Protein AF-H6RNM9-F1 (afdb_monomer_lite)

pLDDT: mean 74.44, std 20.94, range [34.12, 98.12]

Secondary structure (DSSP, 8-state):
----------------TT--EEPPPP-TTTTHHHHHHHHHHHHHHHHHHHHHHHS--TT-PPP-PPTTTGGGHHHHHHHHHHHHHGGGS--S-----S-------EEPPP-

Sequence (111 aa):
MAEQATGPHGSSEETPPGQRTVLVVDLDGEPLAPLRALEEILLCLGTWEDDDRRDPGAGTEPLRLPAPLAGRVALAAVQRLLSALAPTQSRGPGPCVAGCSPRTAATSTRR

Organism: Blastococcus saxobsidens (strain DD2) (NCBI:txid1146883)

Radius of gyration: 23.08 Å; chains: 1; bounding box: 67×20×66 Å

Structure (mmCIF, N/CA/C/O backbone):
data_AF-H6RNM9-F1
#
_entry.id   AF-H6RNM9-F1
#
loop_
_atom_site.group_PDB
_atom_site.id
_atom_site.type_symbol
_atom_site.label_atom_id
_atom_site.label_alt_id
_atom_site.label_comp_id
_atom_site.label_asym_id
_atom_site.label_entity_id
_atom_site.label_seq_id
_atom_site.pdbx_PDB_ins_code
_atom_site.Cartn_x
_atom_site.Cartn_y
_atom_site.Cartn_z
_atom_site.occupancy
_atom_site.B_iso_or_equiv
_atom_site.auth_seq_id
_atom_site.auth_comp_id
_atom_site.auth_asym_id
_atom_site.auth_atom_id
_atom_site.pdbx_PDB_model_num
ATOM 1 N N . MET A 1 1 ? -43.712 7.928 44.262 1.00 34.12 1 MET A N 1
ATOM 2 C CA . MET A 1 1 ? -43.216 6.661 43.691 1.00 34.12 1 MET A CA 1
ATOM 3 C C . MET A 1 1 ? -43.362 6.730 42.178 1.00 34.12 1 MET A C 1
ATOM 5 O O . MET A 1 1 ? -44.460 7.024 41.732 1.00 34.12 1 MET A O 1
ATOM 9 N N . ALA A 1 2 ? -42.246 6.488 41.479 1.00 37.12 2 ALA A N 1
ATOM 10 C CA . ALA A 1 2 ? -42.041 6.218 40.047 1.00 37.12 2 ALA A CA 1
ATOM 11 C C . ALA A 1 2 ? -42.423 7.282 38.991 1.00 37.12 2 ALA A C 1
ATOM 13 O O . ALA A 1 2 ? -43.574 7.424 38.590 1.00 37.12 2 ALA A O 1
ATOM 14 N N . GLU A 1 3 ? -41.374 7.940 38.489 1.00 44.53 3 GLU A N 1
ATOM 15 C CA . GLU A 1 3 ? -41.237 8.529 37.152 1.00 44.53 3 GLU A CA 1
ATOM 16 C C . GLU A 1 3 ? -41.451 7.473 36.052 1.00 44.53 3 GLU A C 1
ATOM 18 O O . GLU A 1 3 ? -40.991 6.345 36.213 1.00 44.53 3 GLU A O 1
ATOM 23 N N . GLN A 1 4 ? -42.021 7.854 34.903 1.00 42.78 4 GLN A N 1
ATOM 24 C CA . GLN A 1 4 ? -41.561 7.336 33.609 1.00 42.78 4 GLN A CA 1
ATOM 25 C C . GLN A 1 4 ? -41.593 8.439 32.552 1.00 42.78 4 GLN A C 1
ATOM 27 O O . GLN A 1 4 ? -42.633 9.003 32.213 1.00 42.78 4 GLN A O 1
ATOM 32 N N . ALA A 1 5 ? -40.392 8.727 32.066 1.00 47.38 5 ALA A N 1
ATOM 33 C CA . ALA A 1 5 ? -40.093 9.554 30.922 1.00 47.38 5 ALA A CA 1
ATOM 34 C C . ALA A 1 5 ? -40.466 8.837 29.620 1.00 47.38 5 ALA A C 1
ATOM 36 O O . ALA A 1 5 ? -40.256 7.637 29.471 1.00 47.38 5 ALA A O 1
ATOM 37 N N . THR A 1 6 ? -40.907 9.595 28.624 1.00 42.81 6 THR A N 1
ATOM 38 C CA . THR A 1 6 ? -40.604 9.306 27.219 1.00 42.81 6 THR A CA 1
ATOM 39 C C . THR A 1 6 ? -40.510 10.653 26.522 1.00 42.81 6 THR A C 1
ATOM 41 O O . THR A 1 6 ? -41.506 11.239 26.106 1.00 42.81 6 THR A O 1
ATOM 44 N N . GLY A 1 7 ? -39.291 11.193 26.496 1.00 35.34 7 GLY A N 1
ATOM 45 C CA . GLY A 1 7 ? -38.959 12.296 25.606 1.00 35.34 7 GLY A CA 1
ATOM 46 C C . GLY A 1 7 ? -39.077 11.850 24.142 1.00 35.34 7 GLY A C 1
ATOM 47 O O . GLY A 1 7 ? -39.000 10.653 23.852 1.00 35.34 7 GLY A O 1
ATOM 48 N N . PRO A 1 8 ? -39.279 12.793 23.214 1.00 43.88 8 PRO A N 1
ATOM 49 C CA . PRO A 1 8 ? -39.380 12.496 21.794 1.00 43.88 8 PRO A CA 1
ATOM 50 C C . PRO A 1 8 ? -38.045 11.933 21.294 1.00 43.88 8 PRO A C 1
ATOM 52 O O . PRO A 1 8 ? -36.996 12.554 21.465 1.00 43.88 8 PRO A O 1
ATOM 55 N N . HIS A 1 9 ? -38.084 10.743 20.693 1.00 44.44 9 HIS A N 1
ATOM 56 C CA . HIS A 1 9 ? -36.922 10.142 20.051 1.00 44.44 9 HIS A CA 1
ATOM 57 C C . HIS A 1 9 ? -36.517 11.040 18.876 1.00 44.44 9 HIS A C 1
ATOM 59 O O . HIS A 1 9 ? -37.243 11.165 17.890 1.00 44.44 9 HIS A O 1
ATOM 65 N N . GLY A 1 10 ? -35.389 11.727 19.042 1.00 39.38 10 GLY A N 1
ATOM 66 C CA . GLY A 1 10 ? -34.831 12.637 18.058 1.00 39.38 10 GLY A CA 1
ATOM 67 C C . GLY A 1 10 ? -34.471 11.925 16.757 1.00 39.38 10 GLY A C 1
ATOM 68 O O . GLY A 1 10 ? -33.914 10.830 16.768 1.00 39.38 10 GLY A O 1
ATOM 69 N N . SER A 1 11 ? -34.806 12.613 15.668 1.00 42.75 11 SER A N 1
ATOM 70 C CA . SER A 1 11 ? -34.067 12.699 14.411 1.00 42.75 11 SER A CA 1
ATOM 71 C C . SER A 1 11 ? -33.528 11.387 13.840 1.00 42.75 11 SER A C 1
ATOM 73 O O . SER A 1 11 ? -32.376 11.016 14.050 1.00 42.75 11 SER A O 1
ATOM 75 N N . SER A 1 12 ? -34.336 10.751 12.991 1.00 45.56 12 SER A N 1
ATOM 76 C CA . SER A 1 12 ? -33.796 10.026 11.843 1.00 45.56 12 SER A CA 1
ATOM 77 C C . SER A 1 12 ? -32.966 11.008 11.014 1.00 45.56 12 SER A C 1
ATOM 79 O O . SER A 1 12 ? -33.515 11.803 10.255 1.00 45.56 12 SER A O 1
ATOM 81 N N . GLU A 1 13 ? -31.643 10.980 11.169 1.00 49.78 13 GLU A N 1
ATOM 82 C CA . GLU A 1 13 ? -30.740 11.445 10.119 1.00 49.78 13 GLU A CA 1
ATOM 83 C C . GLU A 1 13 ? -30.942 10.516 8.921 1.00 49.78 13 GLU A C 1
ATOM 85 O O . GLU A 1 13 ? -30.349 9.441 8.807 1.00 49.78 13 GLU A O 1
ATOM 90 N N . GLU A 1 14 ? -31.880 10.909 8.064 1.00 48.69 14 GLU A N 1
ATOM 91 C CA . GLU A 1 14 ? -32.115 10.303 6.767 1.00 48.69 14 GLU A CA 1
ATOM 92 C C . GLU A 1 14 ? -30.815 10.422 5.967 1.00 48.69 14 GLU A C 1
ATOM 94 O O . GLU A 1 14 ? -30.402 11.501 5.539 1.00 48.69 14 GLU A O 1
ATOM 99 N N . THR A 1 15 ? -30.098 9.305 5.862 1.00 56.59 15 THR A N 1
ATOM 100 C CA . THR A 1 15 ? -28.812 9.245 5.173 1.00 56.59 15 THR A CA 1
ATOM 101 C C . THR A 1 15 ? -29.085 9.522 3.692 1.00 56.59 15 THR A C 1
ATOM 103 O O . THR A 1 15 ? -29.941 8.844 3.117 1.00 56.59 15 THR A O 1
ATOM 106 N N . PRO A 1 16 ? -28.411 10.497 3.049 1.00 61.16 16 PRO A N 1
ATOM 107 C CA . PRO A 1 16 ? -28.712 10.868 1.671 1.00 61.16 16 PRO A CA 1
ATOM 108 C C . PRO A 1 16 ? -28.687 9.643 0.744 1.00 61.16 16 PRO A C 1
ATOM 110 O O . PRO A 1 16 ? -27.787 8.801 0.883 1.00 61.16 16 PRO A O 1
ATOM 113 N N . PRO A 1 17 ? -29.630 9.524 -0.210 1.00 49.78 17 PRO A N 1
ATOM 114 C CA . PRO A 1 17 ? -29.723 8.362 -1.085 1.00 49.78 17 PRO A CA 1
ATOM 115 C C . PRO A 1 17 ? -28.404 8.182 -1.845 1.00 49.78 17 PRO A C 1
ATOM 117 O O . PRO A 1 17 ? -28.013 9.016 -2.658 1.00 49.78 17 PRO A O 1
ATOM 120 N N . GLY A 1 18 ? -27.691 7.096 -1.530 1.00 65.69 18 GLY A N 1
ATOM 121 C CA . GLY A 1 18 ? -26.372 6.777 -2.088 1.00 65.69 18 GLY A CA 1
ATOM 122 C C . GLY A 1 18 ? -25.243 6.647 -1.060 1.00 65.69 18 GLY A C 1
ATOM 123 O O . GLY A 1 18 ? -24.187 6.119 -1.403 1.00 65.69 18 GLY A O 1
ATOM 124 N N . GLN A 1 19 ? -25.453 7.052 0.196 1.00 61.75 19 GLN A N 1
ATOM 125 C CA . GLN A 1 19 ? -24.477 6.856 1.271 1.00 61.75 19 GLN A CA 1
ATOM 126 C C . GLN A 1 19 ? -24.786 5.568 2.040 1.00 61.75 19 GLN A C 1
ATOM 128 O O . GLN A 1 19 ? -25.894 5.371 2.534 1.00 61.75 19 GLN A O 1
ATOM 133 N N . ARG A 1 20 ? -23.806 4.662 2.120 1.00 75.31 20 ARG A N 1
ATOM 134 C CA . ARG A 1 20 ? -23.890 3.454 2.951 1.00 75.31 20 ARG A CA 1
ATOM 135 C C . ARG A 1 20 ? -22.987 3.626 4.160 1.00 75.31 20 ARG A C 1
ATOM 137 O O . ARG A 1 20 ? -21.777 3.776 3.999 1.00 75.31 20 ARG A O 1
ATOM 144 N N . THR A 1 21 ? -23.567 3.554 5.352 1.00 74.50 21 THR A N 1
ATOM 145 C CA . THR A 1 21 ? -22.800 3.482 6.596 1.00 74.50 21 THR A CA 1
ATOM 146 C C . THR A 1 21 ? -22.137 2.111 6.684 1.00 74.50 21 THR A C 1
ATOM 148 O O . THR A 1 21 ? -22.819 1.089 6.745 1.00 74.50 21 THR A O 1
ATOM 151 N N . VAL A 1 22 ? -20.804 2.084 6.665 1.00 79.62 22 VAL A N 1
ATOM 152 C CA . VAL A 1 22 ? -20.007 0.870 6.878 1.00 79.62 22 VAL A CA 1
ATOM 153 C C . VAL A 1 22 ? -19.443 0.924 8.290 1.00 79.62 22 VAL A C 1
ATOM 155 O O . VAL A 1 22 ? -18.753 1.876 8.653 1.00 79.62 22 VAL A O 1
ATOM 158 N N . LEU A 1 23 ? -19.749 -0.094 9.093 1.00 80.00 23 LEU A N 1
ATOM 159 C CA . LEU A 1 23 ? -19.143 -0.258 10.409 1.00 80.00 23 LEU A CA 1
ATOM 160 C C . LEU A 1 23 ? -17.744 -0.845 10.227 1.00 80.00 23 LEU A C 1
ATOM 162 O O . LEU A 1 23 ? -17.595 -1.954 9.715 1.00 80.00 23 LEU A O 1
ATOM 166 N N . VAL A 1 24 ? -16.730 -0.088 10.636 1.00 82.31 24 VAL A N 1
ATOM 167 C CA . VAL A 1 24 ? -15.338 -0.541 10.689 1.00 82.31 24 VAL A CA 1
ATOM 168 C C . VAL A 1 24 ? -15.012 -0.843 12.145 1.00 82.31 24 VAL A C 1
ATOM 170 O O . VAL A 1 24 ? -15.298 -0.030 13.022 1.00 82.31 24 VAL A O 1
ATOM 173 N N . VAL A 1 25 ? -14.470 -2.032 12.402 1.00 86.81 25 VAL A N 1
ATOM 174 C CA . VAL A 1 25 ? -14.058 -2.445 13.747 1.00 86.81 25 VAL A CA 1
ATOM 175 C C . VAL A 1 25 ? -12.795 -1.676 14.134 1.00 86.81 25 VAL A C 1
ATOM 177 O O . VAL A 1 25 ? -11.855 -1.591 13.341 1.00 86.81 25 VAL A O 1
ATOM 180 N N . ASP A 1 26 ? -12.787 -1.118 15.342 1.00 87.94 26 ASP A N 1
ATOM 181 C CA . ASP A 1 26 ? -11.573 -0.593 15.961 1.00 87.94 26 ASP A CA 1
ATOM 182 C C . ASP A 1 26 ? -10.717 -1.771 16.435 1.00 87.94 26 ASP A C 1
ATOM 184 O O . ASP A 1 26 ? -11.183 -2.614 17.202 1.00 87.94 26 ASP A O 1
ATOM 188 N N . LEU A 1 27 ? -9.497 -1.852 15.919 1.00 88.62 27 LEU A N 1
ATOM 189 C CA . LEU A 1 27 ? -8.514 -2.884 16.232 1.00 88.62 27 LEU A CA 1
ATOM 190 C C . LEU A 1 27 ? -7.302 -2.264 16.941 1.00 88.62 27 LEU A C 1
ATOM 192 O O . LEU A 1 27 ? -6.179 -2.711 16.732 1.00 88.62 27 LEU A O 1
ATOM 196 N N . ASP A 1 28 ? -7.509 -1.183 17.699 1.00 86.12 28 ASP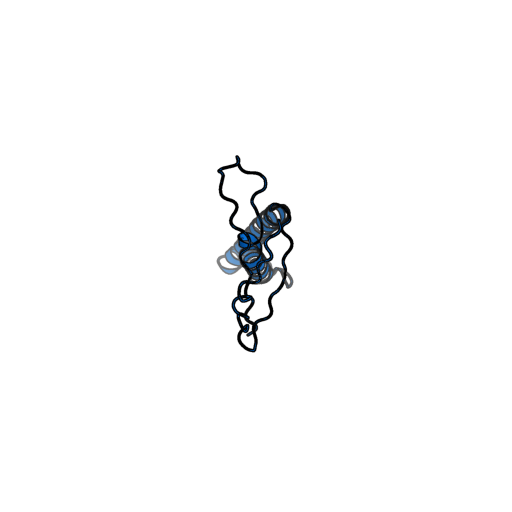 A N 1
ATOM 197 C CA . ASP A 1 28 ? -6.474 -0.488 18.477 1.00 86.12 28 ASP A CA 1
ATOM 198 C C . ASP A 1 28 ? -5.281 -0.006 17.629 1.00 86.12 28 ASP A C 1
ATOM 200 O O . ASP A 1 28 ? -4.164 0.185 18.111 1.00 86.12 28 ASP A O 1
ATOM 204 N N . GLY A 1 29 ? -5.504 0.188 16.326 1.00 86.75 29 GLY A N 1
ATOM 205 C CA . GLY A 1 29 ? -4.456 0.601 15.399 1.00 86.75 29 GLY A CA 1
ATOM 206 C C . GLY A 1 29 ? -3.481 -0.512 15.012 1.00 86.75 29 GLY A C 1
ATOM 207 O O . GLY A 1 29 ? -2.600 -0.244 14.193 1.00 86.75 29 GLY A O 1
ATOM 208 N N . GLU A 1 30 ? -3.676 -1.749 15.481 1.00 91.19 30 GLU A N 1
ATOM 209 C CA . GLU A 1 30 ? -2.926 -2.940 15.057 1.00 91.19 30 GLU A CA 1
ATOM 210 C C . GLU A 1 30 ? -2.762 -3.044 13.532 1.00 91.19 30 GLU A C 1
ATOM 212 O O . GLU A 1 30 ? -1.635 -3.234 13.072 1.00 91.19 30 GLU A O 1
ATOM 217 N N . PRO A 1 31 ? -3.804 -2.849 12.690 1.00 89.19 31 PRO A N 1
ATOM 218 C CA . PRO A 1 31 ? -3.629 -2.953 11.242 1.00 89.19 31 PRO A CA 1
ATOM 219 C C . PRO A 1 31 ? -2.824 -1.795 10.638 1.00 89.19 31 PRO A C 1
ATOM 221 O O . PRO A 1 31 ? -2.323 -1.922 9.520 1.00 89.19 31 PRO A O 1
ATOM 224 N N . LEU A 1 32 ? -2.686 -0.658 11.329 1.00 92.38 32 LEU A N 1
ATOM 225 C CA . LEU A 1 32 ? -2.005 0.512 10.775 1.00 92.38 32 LEU A CA 1
ATOM 226 C C . LEU A 1 32 ? -0.494 0.297 10.683 1.00 92.38 32 LEU A C 1
ATOM 228 O O . LEU A 1 32 ? 0.106 0.732 9.703 1.00 92.38 32 LEU A O 1
ATOM 232 N N . ALA A 1 33 ? 0.121 -0.376 11.658 1.00 93.00 33 ALA A N 1
ATOM 233 C CA . ALA A 1 33 ? 1.569 -0.581 11.665 1.00 93.00 33 ALA A CA 1
ATOM 234 C C . ALA A 1 33 ? 2.054 -1.466 10.493 1.00 93.00 33 ALA A C 1
ATOM 236 O O . ALA A 1 33 ? 2.924 -1.013 9.744 1.00 93.00 33 ALA A O 1
ATOM 237 N N . PRO A 1 34 ? 1.464 -2.648 10.220 1.00 95.38 34 PRO A N 1
ATOM 238 C CA . PRO A 1 34 ? 1.798 -3.436 9.034 1.00 95.38 34 PRO A CA 1
ATOM 239 C C . PRO A 1 34 ? 1.528 -2.695 7.720 1.00 95.38 34 PRO A C 1
ATOM 241 O O . PRO A 1 34 ? 2.311 -2.809 6.781 1.00 95.38 34 PRO A O 1
ATOM 244 N N . LEU A 1 35 ? 0.448 -1.906 7.640 1.00 96.12 35 LEU A N 1
ATOM 245 C CA . LEU A 1 35 ? 0.142 -1.120 6.440 1.00 96.12 35 LEU A CA 1
ATOM 246 C C . LEU A 1 35 ? 1.157 0.003 6.196 1.00 96.12 35 LEU A C 1
ATOM 248 O O . LEU A 1 35 ? 1.470 0.282 5.041 1.00 96.12 35 LEU A O 1
ATOM 252 N N . ARG A 1 36 ? 1.699 0.617 7.253 1.00 96.06 36 ARG A N 1
ATOM 253 C CA . ARG A 1 36 ? 2.797 1.592 7.144 1.00 96.06 36 ARG A CA 1
ATOM 254 C C . ARG A 1 36 ? 4.102 0.936 6.710 1.00 96.06 36 ARG A C 1
ATOM 256 O O . ARG A 1 36 ? 4.737 1.432 5.789 1.00 96.06 36 ARG A O 1
ATOM 263 N N . ALA A 1 37 ? 4.446 -0.217 7.280 1.00 97.62 37 ALA A N 1
ATOM 264 C CA . ALA A 1 37 ? 5.613 -0.976 6.831 1.00 97.62 37 ALA A CA 1
ATOM 265 C C . ALA A 1 37 ? 5.491 -1.380 5.349 1.00 97.62 37 ALA A C 1
ATOM 267 O O . ALA A 1 37 ? 6.446 -1.284 4.580 1.00 97.62 37 ALA A O 1
ATOM 268 N N . LEU A 1 38 ? 4.292 -1.786 4.915 1.00 97.62 38 LEU A N 1
ATOM 269 C CA . LEU A 1 38 ? 4.032 -2.087 3.510 1.00 97.62 38 LEU A CA 1
ATOM 270 C C . LEU A 1 38 ? 4.143 -0.839 2.617 1.00 97.62 38 LEU A C 1
ATOM 272 O O . LEU A 1 38 ? 4.710 -0.925 1.529 1.00 97.62 38 LEU A O 1
ATOM 276 N N . GLU A 1 39 ? 3.626 0.311 3.059 1.00 98.12 39 GLU A N 1
ATOM 277 C CA . GLU A 1 39 ? 3.773 1.591 2.354 1.00 98.12 39 GLU A CA 1
ATOM 278 C C . GLU A 1 39 ? 5.250 1.931 2.110 1.00 98.12 39 GLU A C 1
ATOM 280 O O . GLU A 1 39 ? 5.617 2.270 0.986 1.00 98.12 39 GLU A O 1
ATOM 285 N N . GLU A 1 40 ? 6.102 1.782 3.125 1.00 98.12 40 GLU A N 1
ATOM 286 C CA . GLU A 1 40 ? 7.544 2.042 3.029 1.00 98.12 40 GLU A CA 1
ATOM 287 C C . GLU A 1 40 ? 8.230 1.144 1.991 1.00 98.12 40 GLU A C 1
ATOM 289 O O . GLU A 1 40 ? 8.979 1.630 1.142 1.00 98.12 40 GLU A O 1
ATOM 294 N N . ILE A 1 41 ? 7.927 -0.158 1.989 1.00 97.00 41 ILE A N 1
ATOM 295 C CA . ILE A 1 41 ? 8.476 -1.098 0.999 1.00 97.00 41 ILE A CA 1
ATOM 296 C C . ILE A 1 41 ? 8.041 -0.704 -0.419 1.00 97.00 41 ILE A C 1
ATOM 298 O O . ILE A 1 41 ? 8.856 -0.679 -1.346 1.00 97.00 41 ILE A O 1
ATOM 302 N N . LEU A 1 42 ? 6.760 -0.378 -0.603 1.00 97.00 42 LEU A N 1
ATOM 303 C CA . LEU A 1 42 ? 6.216 0.011 -1.904 1.00 97.00 42 LEU A CA 1
ATOM 304 C C . LEU A 1 42 ? 6.771 1.358 -2.390 1.00 97.00 42 LEU A C 1
ATOM 306 O O . LEU A 1 42 ? 6.956 1.536 -3.596 1.00 97.00 42 LEU A O 1
ATOM 310 N N . LEU A 1 43 ? 7.076 2.284 -1.477 1.00 96.69 43 LEU A N 1
ATOM 311 C CA . LEU A 1 43 ? 7.792 3.521 -1.786 1.00 96.69 43 LEU A CA 1
ATOM 312 C C . LEU A 1 43 ? 9.195 3.223 -2.314 1.00 96.69 43 LEU A C 1
ATOM 314 O O . LEU A 1 43 ? 9.552 3.732 -3.373 1.00 96.69 43 LEU A O 1
ATOM 318 N N . CYS A 1 44 ? 9.957 2.356 -1.642 1.00 95.44 44 CYS A N 1
ATOM 319 C CA . CYS A 1 44 ? 11.291 1.955 -2.095 1.00 95.44 44 CYS A CA 1
ATOM 320 C C . CYS A 1 44 ? 11.265 1.355 -3.507 1.00 95.44 44 CYS A C 1
ATOM 322 O O . CYS A 1 44 ? 12.056 1.753 -4.361 1.00 95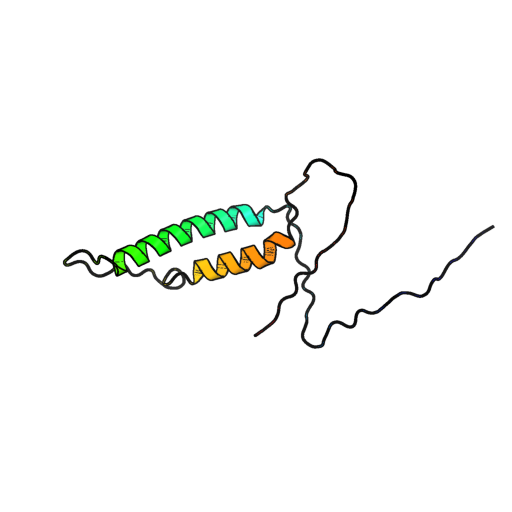.44 44 CYS A O 1
ATOM 324 N N . LEU A 1 45 ? 10.317 0.452 -3.778 1.00 93.50 45 LEU A N 1
ATOM 325 C CA . LEU A 1 45 ? 10.137 -0.141 -5.107 1.00 93.50 45 LEU A CA 1
ATOM 326 C C . LEU A 1 45 ? 9.777 0.908 -6.167 1.00 93.50 45 LEU A C 1
ATOM 328 O O . LEU A 1 45 ? 10.317 0.893 -7.271 1.00 93.50 45 LEU A O 1
ATOM 332 N N . GLY A 1 46 ? 8.890 1.844 -5.828 1.00 92.44 46 GLY A N 1
ATOM 333 C CA . GLY A 1 46 ? 8.507 2.936 -6.718 1.00 92.44 46 GLY A CA 1
ATOM 334 C C . GLY A 1 46 ? 9.625 3.950 -6.965 1.00 92.44 46 GLY A C 1
ATOM 335 O O . GLY A 1 46 ? 9.597 4.619 -7.994 1.00 92.44 46 GLY A O 1
ATOM 336 N N . THR A 1 47 ? 10.578 4.096 -6.045 1.00 92.88 47 THR A N 1
ATOM 337 C CA . THR A 1 47 ? 11.794 4.896 -6.250 1.00 92.88 47 THR A CA 1
ATOM 338 C C . THR A 1 47 ? 12.745 4.179 -7.199 1.00 92.88 47 THR A C 1
ATOM 340 O O . THR A 1 47 ? 13.168 4.781 -8.175 1.00 92.88 47 THR A O 1
ATOM 343 N N . TRP A 1 48 ? 12.982 2.878 -7.000 1.00 90.38 48 TRP A N 1
ATOM 344 C CA . TRP A 1 48 ? 13.805 2.071 -7.909 1.00 90.38 48 TRP A CA 1
ATOM 345 C C . TRP A 1 48 ? 13.292 2.096 -9.354 1.00 90.38 48 TRP A C 1
ATOM 347 O O . TRP A 1 48 ? 14.069 2.302 -10.280 1.00 90.38 48 TRP A O 1
ATOM 357 N N . GLU A 1 49 ? 11.981 1.926 -9.559 1.00 90.25 49 GLU A N 1
ATOM 358 C CA . GLU A 1 49 ? 11.390 1.974 -10.904 1.00 90.25 49 GLU A CA 1
ATOM 359 C C . GLU A 1 49 ? 11.451 3.386 -11.520 1.00 90.25 49 GLU A C 1
ATOM 361 O O . GLU A 1 49 ? 11.557 3.533 -12.737 1.00 90.25 49 GLU A O 1
ATOM 366 N N . ASP A 1 50 ? 11.381 4.439 -10.699 1.00 89.94 50 ASP A N 1
ATOM 367 C CA . ASP A 1 50 ? 11.543 5.824 -11.153 1.00 89.94 50 ASP A CA 1
ATOM 368 C C . ASP A 1 50 ? 12.992 6.144 -11.533 1.00 89.94 50 ASP A C 1
ATOM 370 O O . ASP A 1 50 ? 13.210 6.817 -12.542 1.00 89.94 50 ASP A O 1
ATOM 374 N N . ASP A 1 51 ? 13.959 5.663 -10.755 1.00 90.19 51 ASP A N 1
ATOM 375 C CA . ASP A 1 51 ? 15.386 5.865 -10.997 1.00 90.19 51 ASP A CA 1
ATOM 376 C C . ASP A 1 51 ? 15.834 5.126 -12.263 1.00 90.19 51 ASP A C 1
ATOM 378 O O . ASP A 1 51 ? 16.435 5.745 -13.137 1.00 90.19 51 ASP A O 1
ATOM 382 N N . ASP A 1 52 ? 15.421 3.867 -12.445 1.00 87.75 52 ASP A N 1
ATOM 383 C CA . ASP A 1 52 ? 15.638 3.098 -13.683 1.00 87.75 52 ASP A CA 1
ATOM 384 C C . ASP A 1 52 ? 15.027 3.789 -14.918 1.00 87.75 52 ASP A C 1
ATOM 386 O O . ASP A 1 52 ? 15.605 3.789 -16.004 1.00 87.75 52 ASP A O 1
ATOM 390 N N . ARG A 1 53 ? 13.866 4.442 -14.763 1.00 85.56 53 ARG A N 1
ATOM 391 C CA . ARG A 1 53 ? 13.253 5.238 -15.840 1.00 85.56 53 ARG A CA 1
ATOM 392 C C . ARG A 1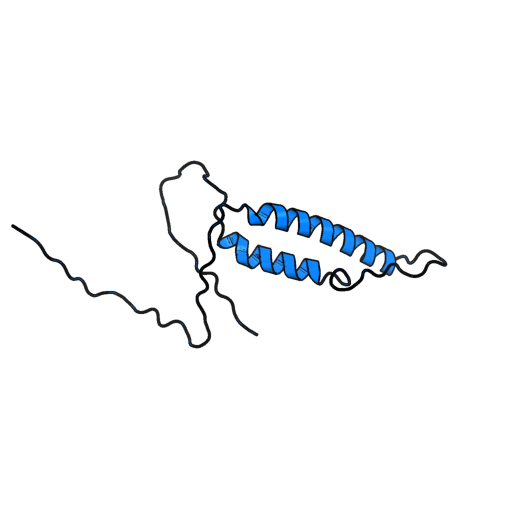 53 ? 14.019 6.525 -16.153 1.00 85.56 53 ARG A C 1
ATOM 394 O O . ARG A 1 53 ? 13.927 7.002 -17.284 1.00 85.56 53 ARG A O 1
ATOM 401 N N . ARG A 1 54 ? 14.705 7.116 -15.173 1.00 87.69 54 ARG A N 1
ATOM 402 C CA . ARG A 1 54 ? 15.451 8.378 -15.320 1.00 87.69 54 ARG A CA 1
ATOM 403 C C . ARG A 1 54 ? 16.860 8.165 -15.853 1.00 87.69 54 ARG A C 1
ATOM 405 O O . ARG A 1 54 ? 17.314 8.980 -16.650 1.00 87.69 54 ARG A O 1
ATOM 412 N N . ASP A 1 55 ? 17.517 7.100 -15.417 1.00 85.31 55 ASP A N 1
ATOM 413 C CA . ASP A 1 55 ? 18.874 6.737 -15.811 1.00 85.31 55 ASP A CA 1
ATOM 414 C C . ASP A 1 55 ? 18.932 5.242 -16.159 1.00 85.31 55 ASP A C 1
ATOM 416 O O . ASP A 1 55 ? 19.400 4.421 -15.364 1.00 85.31 55 ASP A O 1
ATOM 420 N N . PRO A 1 56 ? 18.394 4.852 -17.330 1.00 79.12 56 PRO A N 1
ATOM 421 C CA . PRO A 1 56 ? 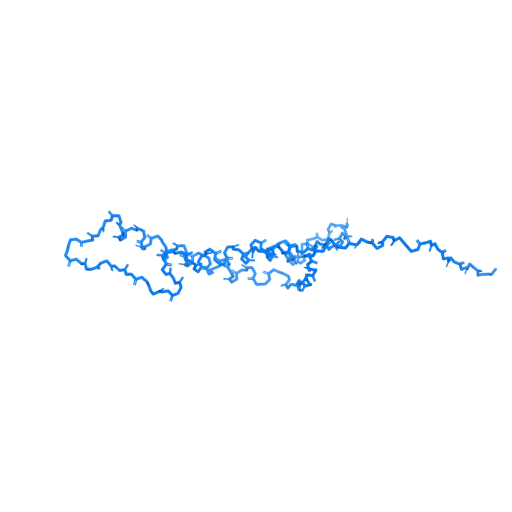18.477 3.472 -17.772 1.00 79.12 56 PRO A CA 1
ATOM 422 C C . PRO A 1 56 ? 19.947 3.139 -18.035 1.00 79.12 56 PRO A C 1
ATOM 424 O O . PRO A 1 56 ? 20.569 3.692 -18.946 1.00 79.12 56 PRO A O 1
ATOM 427 N N . GLY A 1 57 ? 20.510 2.229 -17.237 1.00 76.06 57 GLY A N 1
ATOM 428 C CA . GLY A 1 57 ? 21.899 1.802 -17.381 1.00 76.06 57 GLY A CA 1
ATOM 429 C C . GLY A 1 57 ? 22.205 1.384 -18.822 1.00 76.06 57 GLY A C 1
ATOM 430 O O . GLY A 1 57 ? 21.452 0.614 -19.428 1.00 76.06 57 GLY A O 1
ATOM 431 N N . ALA A 1 58 ? 23.303 1.899 -19.382 1.00 72.94 58 ALA A N 1
ATOM 432 C CA . ALA A 1 58 ? 23.662 1.677 -20.779 1.00 72.94 58 ALA A CA 1
ATOM 433 C C . ALA A 1 58 ? 23.753 0.173 -21.102 1.00 72.94 58 ALA A C 1
ATOM 435 O O . ALA A 1 58 ? 24.632 -0.528 -20.606 1.00 72.94 58 ALA A O 1
ATOM 436 N N . GLY A 1 59 ? 22.848 -0.312 -21.959 1.00 71.75 59 GLY A N 1
ATOM 437 C CA . GLY A 1 59 ? 22.822 -1.705 -22.422 1.00 71.75 59 GLY A CA 1
ATOM 438 C C . GLY A 1 59 ? 22.009 -2.683 -21.566 1.00 71.75 59 GLY A C 1
ATOM 439 O O . GLY A 1 59 ? 22.031 -3.877 -21.856 1.00 71.75 59 GLY A O 1
ATOM 440 N N . THR A 1 60 ? 21.277 -2.207 -20.558 1.00 69.81 60 THR A N 1
ATOM 441 C CA . THR A 1 60 ? 20.386 -3.034 -19.725 1.00 69.81 60 THR A CA 1
ATOM 442 C C . THR A 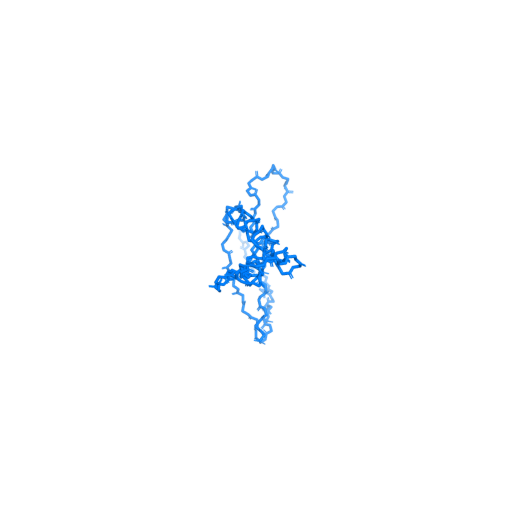1 60 ? 18.927 -2.773 -20.079 1.00 69.81 60 THR A C 1
ATOM 444 O O . THR A 1 60 ? 18.521 -1.621 -20.226 1.00 69.81 60 THR A O 1
ATOM 447 N N . GLU A 1 61 ? 18.125 -3.834 -20.227 1.00 72.69 61 GLU A N 1
ATOM 448 C CA . GLU A 1 61 ? 16.674 -3.660 -20.317 1.00 72.69 61 GLU A CA 1
ATOM 449 C C . GLU A 1 61 ? 16.147 -3.042 -19.011 1.00 72.69 61 GLU A C 1
ATOM 451 O O . GLU A 1 61 ? 16.561 -3.479 -17.933 1.00 72.69 61 GLU A O 1
ATOM 456 N N . PRO A 1 62 ? 15.236 -2.054 -19.092 1.00 73.31 62 PRO A N 1
ATOM 457 C CA . PRO A 1 62 ? 14.664 -1.416 -17.914 1.00 73.31 62 PRO A CA 1
ATOM 458 C C . PRO A 1 62 ? 13.996 -2.441 -16.998 1.00 73.31 62 PRO A C 1
ATOM 460 O O . PRO A 1 62 ? 13.161 -3.233 -17.454 1.00 73.31 62 PRO A O 1
ATOM 463 N N . LEU A 1 63 ? 14.295 -2.399 -15.699 1.00 74.12 63 LEU A N 1
ATOM 464 C CA . LEU A 1 63 ? 13.609 -3.263 -14.745 1.00 74.12 63 LEU A CA 1
ATOM 465 C C . LEU A 1 63 ? 12.140 -2.817 -14.651 1.00 74.12 63 LEU A C 1
ATOM 467 O O . LEU A 1 63 ? 11.821 -1.686 -14.273 1.00 74.12 63 LEU A O 1
ATOM 471 N N . ARG A 1 64 ? 11.210 -3.700 -15.023 1.00 82.69 64 ARG A N 1
ATOM 472 C CA . ARG A 1 64 ? 9.769 -3.445 -14.912 1.00 82.69 64 ARG A CA 1
ATOM 473 C C . ARG A 1 64 ? 9.170 -4.404 -13.907 1.00 82.69 64 ARG A C 1
ATOM 475 O O . ARG A 1 64 ? 9.215 -5.619 -14.089 1.00 82.69 64 ARG A O 1
ATOM 482 N N . LEU A 1 65 ? 8.611 -3.849 -12.836 1.00 89.06 65 LEU A N 1
ATOM 483 C CA . LEU A 1 65 ? 7.883 -4.648 -11.866 1.00 89.06 65 LEU A CA 1
ATOM 484 C C . LEU A 1 65 ? 6.593 -5.177 -12.511 1.00 89.06 65 LEU A C 1
ATOM 486 O O . LEU A 1 65 ? 6.014 -4.516 -13.376 1.00 89.06 65 LEU A O 1
ATOM 490 N N . PRO A 1 66 ? 6.108 -6.361 -12.111 1.00 91.00 66 PRO A N 1
ATOM 491 C CA . PRO A 1 66 ? 4.807 -6.835 -12.554 1.00 91.00 66 PRO A CA 1
ATOM 492 C C . PRO A 1 66 ? 3.685 -6.014 -11.904 1.00 91.00 66 PRO A C 1
ATOM 494 O O . PRO A 1 66 ? 3.827 -5.471 -10.804 1.00 91.00 66 PRO A O 1
ATOM 497 N N . ALA A 1 67 ? 2.519 -5.965 -12.550 1.00 91.44 67 ALA A N 1
ATOM 498 C CA . ALA A 1 67 ? 1.307 -5.513 -11.872 1.00 91.44 67 ALA A CA 1
ATOM 499 C C . ALA A 1 67 ? 1.022 -6.434 -10.662 1.00 91.44 67 ALA A C 1
ATOM 501 O O . ALA A 1 67 ? 1.198 -7.649 -10.781 1.00 91.44 67 ALA A O 1
ATOM 502 N N . PRO A 1 68 ? 0.587 -5.903 -9.503 1.00 90.38 68 PRO A N 1
ATOM 503 C CA . PRO A 1 68 ? 0.170 -4.519 -9.235 1.00 90.38 68 PRO A CA 1
ATOM 504 C C . PRO A 1 68 ? 1.277 -3.594 -8.682 1.00 90.38 68 PRO A C 1
ATOM 506 O O . PRO A 1 68 ? 0.978 -2.482 -8.246 1.00 90.38 68 PRO A O 1
ATOM 509 N N . LEU A 1 69 ? 2.534 -4.042 -8.639 1.00 92.44 69 LEU A N 1
ATOM 510 C CA . LEU A 1 69 ? 3.651 -3.270 -8.076 1.00 92.44 69 LEU A CA 1
ATOM 511 C C . LEU A 1 69 ? 4.127 -2.165 -9.027 1.00 92.44 69 LEU A C 1
ATOM 513 O O . LEU A 1 69 ? 4.543 -1.099 -8.574 1.00 92.44 69 LEU A O 1
ATOM 517 N N . ALA A 1 70 ? 4.002 -2.410 -10.331 1.00 92.00 70 ALA A N 1
ATOM 518 C CA . ALA A 1 70 ? 4.301 -1.442 -11.378 1.00 92.00 70 ALA A CA 1
ATOM 519 C C . ALA A 1 70 ? 3.554 -0.115 -11.180 1.00 92.00 70 ALA A C 1
ATOM 521 O O . ALA A 1 70 ? 2.367 -0.099 -10.829 1.00 92.00 70 ALA A O 1
ATOM 522 N N . GLY A 1 71 ? 4.223 1.007 -11.460 1.00 90.69 71 GLY A N 1
ATOM 523 C CA . GLY A 1 71 ? 3.561 2.309 -11.569 1.00 90.69 71 GLY A CA 1
ATOM 524 C C . GLY A 1 71 ? 2.867 2.788 -10.290 1.00 90.69 71 GLY A C 1
ATOM 525 O O . GLY A 1 71 ? 1.921 3.570 -10.364 1.00 90.69 71 GLY A O 1
ATOM 526 N N . ARG A 1 72 ? 3.309 2.318 -9.115 1.00 94.00 72 ARG A N 1
ATOM 527 C CA . ARG A 1 72 ? 2.809 2.740 -7.790 1.00 94.00 72 ARG A CA 1
ATOM 528 C C . ARG A 1 72 ? 1.324 2.440 -7.539 1.00 94.00 72 ARG A C 1
ATOM 530 O O . ARG A 1 72 ? 0.729 3.018 -6.629 1.00 94.00 72 ARG A O 1
ATOM 537 N N . VAL A 1 73 ? 0.722 1.509 -8.282 1.00 95.75 73 VAL A N 1
ATOM 538 C CA . VAL A 1 73 ? -0.699 1.152 -8.114 1.00 95.75 73 VAL A CA 1
ATOM 539 C C . VAL A 1 73 ? -0.958 0.550 -6.731 1.00 95.75 73 VAL A C 1
ATOM 541 O O . VAL A 1 73 ? -1.858 1.003 -6.021 1.00 95.75 73 VAL A O 1
ATOM 544 N N . ALA A 1 74 ? -0.144 -0.423 -6.312 1.00 96.38 74 ALA A N 1
ATOM 545 C CA . ALA A 1 74 ? -0.228 -0.997 -4.970 1.00 96.38 74 ALA A CA 1
ATOM 546 C C . ALA A 1 74 ? -0.017 0.060 -3.868 1.00 96.38 74 ALA A C 1
ATOM 548 O O . ALA A 1 74 ? -0.758 0.072 -2.886 1.00 96.38 74 ALA A O 1
ATOM 549 N N . LEU A 1 75 ? 0.930 0.990 -4.053 1.00 96.94 75 LEU A N 1
ATOM 550 C CA . LEU A 1 75 ? 1.187 2.078 -3.102 1.00 96.94 75 LEU A CA 1
ATOM 551 C C . LEU A 1 75 ? -0.045 2.978 -2.938 1.00 96.94 75 LEU A C 1
ATOM 553 O O . LEU A 1 75 ? -0.484 3.234 -1.819 1.00 96.94 75 LEU A O 1
ATOM 557 N N . ALA A 1 76 ? -0.651 3.398 -4.051 1.00 97.38 76 ALA A N 1
ATOM 558 C CA . ALA A 1 76 ? -1.859 4.216 -4.032 1.00 97.38 76 ALA A CA 1
ATOM 559 C C . ALA A 1 76 ? -3.031 3.499 -3.338 1.00 97.38 76 ALA A C 1
ATOM 561 O O . ALA A 1 76 ? -3.822 4.129 -2.632 1.00 97.38 76 ALA A O 1
ATOM 562 N N . ALA A 1 77 ? -3.150 2.179 -3.506 1.00 97.56 77 ALA A N 1
ATOM 563 C CA . ALA A 1 77 ? -4.161 1.385 -2.815 1.00 97.56 77 ALA A CA 1
ATOM 564 C C . ALA A 1 77 ? -3.929 1.353 -1.294 1.00 97.56 77 ALA A C 1
ATOM 566 O O . ALA A 1 77 ? -4.871 1.580 -0.532 1.00 97.56 77 ALA A O 1
ATOM 567 N N . VAL A 1 78 ? -2.687 1.136 -0.850 1.00 97.38 78 VAL A N 1
ATOM 568 C CA . VAL A 1 78 ? -2.323 1.133 0.578 1.00 97.38 78 VAL A CA 1
ATOM 569 C C . VAL A 1 78 ? -2.548 2.505 1.210 1.00 97.38 78 VAL A C 1
ATOM 571 O O . VAL A 1 78 ? -3.146 2.591 2.279 1.00 97.38 78 VAL A O 1
ATOM 574 N N . GLN A 1 79 ? -2.173 3.587 0.528 1.00 97.50 79 GLN A N 1
ATOM 575 C CA . GLN A 1 79 ? -2.420 4.953 0.999 1.00 97.50 79 GLN A CA 1
ATOM 576 C C . GLN A 1 79 ? -3.911 5.239 1.164 1.00 97.50 79 GLN A C 1
ATOM 578 O O . GLN A 1 79 ? -4.331 5.762 2.195 1.00 97.50 79 GLN A O 1
ATOM 583 N N . ARG A 1 80 ? -4.736 4.824 0.195 1.00 96.62 80 ARG A N 1
ATOM 584 C CA . ARG A 1 80 ? -6.198 4.925 0.310 1.00 96.62 80 ARG A CA 1
ATOM 585 C C . ARG A 1 80 ? -6.737 4.132 1.496 1.00 96.62 80 ARG A C 1
ATOM 587 O O . ARG A 1 80 ? -7.632 4.619 2.184 1.00 96.62 80 ARG A O 1
ATOM 594 N N . LEU A 1 81 ? -6.210 2.932 1.735 1.00 93.88 81 LEU A N 1
ATOM 595 C CA . LEU A 1 81 ? -6.612 2.100 2.866 1.00 93.88 81 LEU A CA 1
ATOM 596 C C . LEU A 1 81 ? -6.229 2.753 4.199 1.00 93.88 81 LEU A C 1
ATOM 598 O O . LEU A 1 81 ? -7.069 2.857 5.086 1.00 93.88 81 LEU A O 1
ATOM 602 N N . LEU A 1 82 ? -5.005 3.268 4.318 1.00 94.06 82 LEU A N 1
ATOM 603 C CA . LEU A 1 82 ? -4.542 4.008 5.493 1.00 94.06 82 LEU A CA 1
ATOM 604 C C . LEU A 1 82 ? -5.393 5.254 5.754 1.00 94.06 82 LEU A C 1
ATOM 606 O O . LEU A 1 82 ? -5.793 5.480 6.891 1.00 94.06 82 LEU A O 1
ATOM 610 N N . SER A 1 83 ? -5.721 6.037 4.723 1.00 93.00 83 SER A N 1
ATOM 611 C CA . SER A 1 83 ? -6.595 7.210 4.863 1.00 93.00 83 SER A CA 1
ATOM 612 C C . SER A 1 83 ? -8.012 6.847 5.305 1.00 93.00 83 SER A C 1
ATOM 614 O O . SER A 1 83 ? -8.621 7.605 6.055 1.00 93.00 83 SER A O 1
ATOM 616 N N . ALA A 1 84 ? -8.537 5.703 4.858 1.00 91.50 84 ALA A N 1
ATOM 617 C CA . ALA A 1 84 ? -9.863 5.235 5.247 1.00 91.50 84 ALA A CA 1
ATOM 618 C C . ALA A 1 84 ? -9.887 4.649 6.667 1.00 91.50 84 ALA A C 1
ATOM 620 O O . ALA A 1 84 ? -10.852 4.860 7.398 1.00 91.50 84 ALA A O 1
ATOM 621 N N . LEU A 1 85 ? -8.836 3.921 7.061 1.00 90.12 85 LEU A N 1
ATOM 622 C CA . LEU A 1 85 ? -8.786 3.220 8.342 1.00 90.12 85 LEU A CA 1
ATOM 623 C C . LEU A 1 85 ? -8.283 4.100 9.482 1.00 90.12 85 LEU A C 1
ATOM 625 O O . LEU A 1 85 ? -8.861 4.038 10.559 1.00 90.12 85 LEU A O 1
ATOM 629 N N . ALA A 1 86 ? -7.260 4.934 9.282 1.00 90.06 86 ALA A N 1
ATOM 630 C CA . ALA A 1 86 ? -6.626 5.683 10.372 1.00 90.06 86 ALA A CA 1
ATOM 631 C C . ALA A 1 86 ? -7.598 6.489 11.265 1.00 90.06 86 ALA A C 1
ATOM 633 O O . ALA A 1 86 ? -7.383 6.493 12.473 1.00 90.06 86 ALA A O 1
ATOM 634 N N . PRO A 1 87 ? -8.678 7.115 10.750 1.00 88.88 87 PRO A N 1
ATOM 635 C CA . PRO A 1 87 ? -9.657 7.813 11.592 1.00 88.88 87 PRO A CA 1
ATOM 636 C C . PRO A 1 87 ? -10.570 6.889 12.411 1.00 88.88 87 PRO A C 1
ATOM 638 O O . PRO A 1 87 ? -11.225 7.347 13.342 1.00 88.88 87 PRO A O 1
ATOM 641 N N . THR A 1 88 ? -10.662 5.613 12.029 1.00 86.69 88 THR A N 1
ATOM 642 C CA . THR A 1 88 ? -11.529 4.602 12.662 1.00 86.69 88 THR A CA 1
ATOM 643 C C . THR A 1 88 ? -10.817 3.789 13.736 1.00 86.69 88 THR A C 1
ATOM 645 O O . THR A 1 88 ? -11.475 3.059 14.468 1.00 86.69 88 THR A O 1
ATOM 648 N N . GLN A 1 89 ? -9.488 3.890 13.806 1.00 88.19 89 GLN A N 1
ATOM 649 C CA . GLN A 1 89 ? -8.665 3.119 14.727 1.00 88.19 89 GLN A CA 1
ATOM 650 C C . GLN A 1 89 ? -8.231 4.006 15.892 1.00 88.19 89 GLN A C 1
ATOM 652 O O . GLN A 1 89 ? -7.617 5.059 15.682 1.00 88.19 89 GLN A O 1
ATOM 657 N N . SER A 1 90 ? -8.519 3.588 17.120 1.00 81.75 90 SER A N 1
ATOM 658 C CA . SER A 1 90 ? -7.904 4.203 18.291 1.00 81.75 90 SER A CA 1
ATOM 659 C C . SER A 1 90 ? -6.418 3.830 18.334 1.00 81.75 90 SER A C 1
ATOM 661 O O . SER A 1 90 ? -5.998 2.818 17.786 1.00 81.75 90 SER A O 1
ATOM 663 N N . ARG A 1 91 ? -5.564 4.669 18.931 1.00 69.38 91 ARG A N 1
ATOM 664 C CA . ARG A 1 91 ? -4.112 4.400 19.026 1.00 69.38 91 ARG A CA 1
ATOM 665 C C . ARG A 1 91 ? -3.758 3.531 20.248 1.00 69.38 91 ARG A C 1
ATOM 667 O O . ARG A 1 91 ? -2.702 3.727 20.845 1.00 69.38 91 ARG A O 1
ATOM 674 N N . GLY A 1 92 ? -4.649 2.619 20.640 1.00 61.19 92 GLY A N 1
ATOM 675 C CA . GLY A 1 92 ? -4.587 1.907 21.917 1.00 61.19 92 GLY A CA 1
ATOM 676 C C . GLY A 1 92 ? -4.827 2.833 23.124 1.00 61.19 92 GLY A C 1
ATOM 677 O O . GLY A 1 92 ? -5.086 4.032 22.954 1.00 61.19 92 GLY A O 1
ATOM 678 N N . PRO A 1 93 ? -4.759 2.311 24.363 1.00 54.41 93 PRO A N 1
ATOM 679 C CA . PRO A 1 93 ? -5.005 3.091 25.571 1.00 54.41 93 PRO A CA 1
ATOM 680 C C . PRO A 1 93 ? -3.882 4.117 25.797 1.00 54.41 93 PRO A C 1
ATOM 682 O O . PRO A 1 93 ? -2.901 3.867 26.494 1.00 54.41 93 PRO A O 1
ATOM 685 N N . GLY A 1 94 ? -4.031 5.306 25.213 1.00 55.28 94 GLY A N 1
ATOM 686 C CA . GLY A 1 94 ? -3.359 6.510 25.697 1.00 55.28 94 GLY A CA 1
ATOM 687 C C . GLY A 1 94 ? -3.831 6.839 27.121 1.00 55.28 94 GLY A C 1
ATOM 688 O O . GLY A 1 94 ? -4.937 6.439 27.498 1.00 55.28 94 GLY A O 1
ATOM 689 N N . PRO A 1 95 ? -3.021 7.546 27.935 1.00 47.78 95 PRO A N 1
ATOM 690 C CA . PRO A 1 95 ? -3.385 7.863 29.311 1.00 47.78 95 PRO A CA 1
ATOM 691 C C . PRO A 1 95 ? -4.752 8.539 29.334 1.00 47.78 95 PRO A C 1
ATOM 693 O O . PRO A 1 95 ? -4.997 9.486 28.586 1.00 47.78 95 PRO A O 1
ATOM 696 N N . CYS A 1 96 ? -5.638 8.007 30.172 1.00 39.28 96 CYS A N 1
ATOM 697 C CA . CYS A 1 96 ? -7.020 8.428 30.310 1.00 39.28 96 CYS A CA 1
ATOM 698 C C . CYS A 1 96 ? -7.091 9.941 30.568 1.00 39.28 96 CYS A C 1
ATOM 700 O O . CYS A 1 96 ? -6.981 10.388 31.708 1.00 39.28 96 CYS A O 1
ATOM 702 N N . VAL A 1 97 ? -7.301 10.742 29.525 1.00 48.00 97 VAL A N 1
ATOM 703 C CA . VAL A 1 97 ? -7.835 12.093 29.675 1.00 48.00 97 VAL A CA 1
ATOM 704 C C . VAL A 1 97 ? -9.345 11.958 29.563 1.00 48.00 97 VAL A C 1
ATOM 706 O O . VAL A 1 97 ? -9.887 11.584 28.526 1.00 48.00 97 VAL A O 1
ATOM 709 N N . ALA A 1 98 ? -10.011 12.132 30.700 1.00 46.44 98 ALA A N 1
ATOM 710 C CA . ALA A 1 98 ? -11.449 11.992 30.850 1.00 46.44 98 ALA A CA 1
ATOM 711 C C . ALA A 1 98 ? -12.199 12.786 29.765 1.00 46.44 98 ALA A C 1
ATOM 713 O O . ALA A 1 98 ? -12.108 14.010 29.713 1.00 46.44 98 ALA A O 1
ATOM 714 N N . GLY A 1 99 ? -12.932 12.078 28.905 1.00 44.66 99 GLY A N 1
ATOM 715 C CA . GLY A 1 99 ? -13.724 12.691 27.839 1.00 44.66 99 GLY A CA 1
ATOM 716 C C . GLY A 1 99 ? -13.968 11.758 26.657 1.00 44.66 99 GLY A C 1
ATOM 717 O O . GLY A 1 99 ? -13.609 12.088 25.532 1.00 44.66 99 GLY A O 1
ATOM 718 N N . CYS A 1 100 ? -14.555 10.582 26.894 1.00 39.25 100 CYS A N 1
ATOM 719 C CA . CYS A 1 100 ? -14.976 9.682 25.819 1.00 39.25 100 CYS A CA 1
ATOM 720 C C . CYS A 1 100 ? -16.026 10.368 24.925 1.00 39.25 100 CYS A C 1
ATOM 722 O O . CYS A 1 100 ? -17.187 10.482 25.313 1.00 39.25 100 CYS A O 1
ATOM 724 N N . SER A 1 101 ? -15.633 10.787 23.720 1.00 42.34 101 SER A N 1
ATOM 725 C CA . SER A 1 101 ? -16.558 11.037 22.608 1.00 42.34 101 SER A CA 1
ATOM 726 C C . SER A 1 101 ? -16.617 9.793 21.722 1.00 42.34 101 SER A C 1
ATOM 728 O O . SER A 1 101 ? -15.566 9.335 21.269 1.00 42.34 101 SER A O 1
ATOM 730 N N . PRO A 1 102 ? -17.802 9.220 21.452 1.00 52.16 102 PRO A N 1
ATOM 731 C CA . PRO A 1 102 ? -17.908 8.094 20.549 1.00 52.16 102 PRO A CA 1
ATOM 732 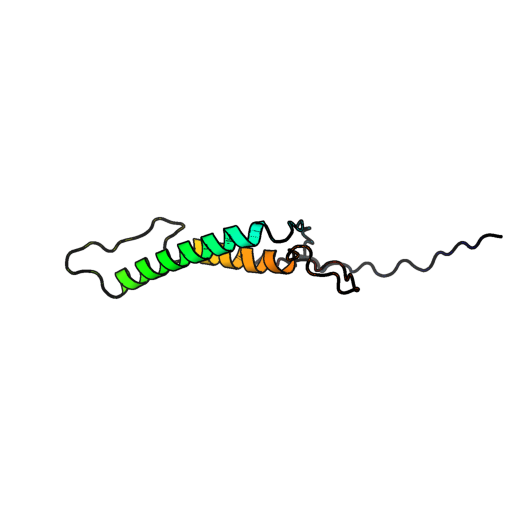C C . PRO A 1 102 ? -18.010 8.567 19.091 1.00 52.16 102 PRO A C 1
ATOM 734 O O . PRO A 1 102 ? -18.819 9.425 18.757 1.00 52.16 102 PRO A O 1
ATOM 737 N N . ARG A 1 103 ? -17.284 7.842 18.231 1.00 51.25 103 ARG A N 1
ATOM 738 C CA . ARG A 1 103 ? -17.753 7.344 16.925 1.00 51.25 103 ARG A CA 1
ATOM 739 C C . ARG A 1 103 ? -17.781 8.347 15.758 1.00 51.25 103 ARG A C 1
ATOM 741 O O . ARG A 1 103 ? -18.772 9.025 15.518 1.00 51.25 103 ARG A O 1
ATOM 748 N N . THR A 1 104 ? -16.742 8.290 14.923 1.00 57.38 104 THR A N 1
ATOM 749 C CA . THR A 1 104 ? -16.754 8.854 13.562 1.00 57.38 104 THR A CA 1
ATOM 750 C C . THR A 1 104 ? -17.105 7.751 12.561 1.00 57.38 104 THR A C 1
ATOM 752 O O . THR A 1 104 ? -16.393 6.753 12.457 1.00 57.38 104 THR A O 1
ATOM 755 N N . ALA A 1 105 ? -18.208 7.906 11.828 1.00 50.84 105 ALA A N 1
ATOM 756 C CA . ALA A 1 105 ? -18.548 7.034 10.706 1.00 50.84 105 ALA A CA 1
ATOM 757 C C . ALA A 1 105 ? -17.632 7.341 9.509 1.00 50.84 105 ALA A C 1
ATOM 759 O O . ALA A 1 105 ? -17.461 8.502 9.138 1.00 50.84 105 ALA A O 1
ATOM 760 N N . ALA A 1 106 ? -17.042 6.314 8.894 1.00 51.78 106 ALA A N 1
ATOM 761 C CA . ALA A 1 106 ? -16.302 6.474 7.647 1.00 51.78 106 ALA A CA 1
ATOM 762 C C . ALA A 1 106 ? -17.290 6.542 6.470 1.00 51.78 106 ALA A C 1
ATOM 764 O O . ALA A 1 106 ? -17.959 5.556 6.151 1.00 51.78 106 ALA A O 1
ATOM 765 N N . THR A 1 107 ? -17.390 7.699 5.815 1.00 53.09 107 THR A N 1
ATOM 766 C CA . THR A 1 107 ? -18.246 7.881 4.634 1.00 53.09 107 THR A CA 1
ATOM 767 C C . THR A 1 107 ? -17.475 7.493 3.374 1.00 53.09 107 THR A C 1
ATOM 769 O O . THR A 1 107 ? -16.459 8.101 3.041 1.00 53.09 107 THR A O 1
ATOM 772 N N . SER A 1 108 ? -17.947 6.472 2.657 1.00 47.28 108 SER A N 1
ATOM 773 C CA . SER A 1 108 ? -17.375 6.049 1.374 1.00 47.28 108 SER A CA 1
ATOM 774 C C . SER A 1 108 ? -18.260 6.519 0.220 1.00 47.28 108 SER A C 1
ATOM 776 O O . SER A 1 108 ? -19.417 6.112 0.116 1.00 47.28 108 SER A O 1
ATOM 778 N N . THR A 1 109 ? -17.715 7.361 -0.660 1.00 44.47 109 THR A N 1
ATOM 779 C CA . THR A 1 109 ? -18.383 7.793 -1.896 1.00 44.47 109 THR A CA 1
ATOM 780 C C . THR A 1 109 ? -17.991 6.856 -3.035 1.00 44.47 109 THR A C 1
ATOM 782 O O . THR A 1 109 ? -16.813 6.754 -3.388 1.00 44.47 109 THR A O 1
ATOM 785 N N . ARG A 1 110 ? -18.967 6.164 -3.629 1.00 43.19 110 ARG A N 1
ATOM 786 C CA . ARG A 1 110 ? -18.757 5.373 -4.851 1.00 43.19 110 ARG A CA 1
ATOM 787 C C . ARG A 1 110 ? -18.720 6.334 -6.046 1.00 43.19 110 ARG A C 1
ATOM 789 O O . ARG A 1 110 ? -19.632 7.144 -6.183 1.00 43.19 110 ARG A O 1
ATOM 796 N N . ARG A 1 111 ? -17.659 6.270 -6.854 1.00 47.62 111 ARG A N 1
ATOM 797 C CA . ARG A 1 111 ? -17.547 6.989 -8.133 1.00 47.62 111 ARG A CA 1
ATOM 798 C C . ARG A 1 111 ? -18.113 6.144 -9.266 1.00 47.62 111 ARG A C 1
ATOM 800 O O . ARG A 1 111 ? -18.043 4.898 -9.134 1.00 47.62 111 ARG A O 1
#

Foldseek 3Di:
DDDDDDDDDDDDPPPPPQWDFDDDDAPLCVVVVVLVVVLVVLVVLVVQLVVCVVCVDPPDDRDADDPPSGPCNVNVVSVVVNVQCVVVYRNHDDPDPDDDDDDDTRIDHDD